Protein AF-A0A1U7VH89-F1 (afdb_monomer_lite)

Sequence (88 aa):
MEEKSSCDGVHEFKLLLSCPSGLSPSQVSVVFNEAYDRIPHPDPFLEQSIFEEWEARERLSSIYNRPKFRGFCGDKFKSYLGKISCSI

pLDDT: mean 74.14, std 21.65, range [34.09, 95.88]

Radius of gyration: 19.45 Å; chains: 1; bounding box: 47×50×41 Å

Secondary structure (DSSP, 8-state):
--------S----------TT---GGG------GGGSPPPPSSHHHHHHHHHHHHHHHTTS---------S---S-------------

Structure (mmCIF, N/CA/C/O backbone):
data_AF-A0A1U7VH89-F1
#
_entry.id   AF-A0A1U7VH89-F1
#
loop_
_atom_site.group_PDB
_atom_site.id
_atom_site.type_symbol
_atom_site.label_atom_id
_atom_site.label_alt_id
_atom_site.label_comp_id
_atom_site.label_asym_id
_atom_site.label_entity_id
_atom_site.label_seq_id
_atom_site.pdbx_PDB_ins_code
_atom_site.Cartn_x
_atom_site.Cartn_y
_atom_site.Cartn_z
_atom_site.occupancy
_atom_site.B_iso_or_equiv
_atom_site.auth_seq_id
_atom_site.auth_comp_id
_atom_site.auth_asym_id
_atom_site.auth_atom_id
_atom_site.pdbx_PDB_model_num
ATOM 1 N N . MET A 1 1 ? -22.673 28.379 3.564 1.00 35.41 1 MET A N 1
ATOM 2 C CA . MET A 1 1 ? -21.381 29.020 3.869 1.00 35.41 1 MET A CA 1
ATOM 3 C C . MET A 1 1 ? -20.334 28.256 3.094 1.00 35.41 1 MET A C 1
ATOM 5 O O . MET A 1 1 ? -20.084 27.102 3.406 1.00 35.41 1 MET A O 1
ATOM 9 N N . GLU A 1 2 ? -19.866 28.850 2.003 1.00 42.91 2 GLU A N 1
ATOM 10 C CA . GLU A 1 2 ? -18.762 28.329 1.202 1.00 42.91 2 GLU A CA 1
ATOM 11 C C . GLU A 1 2 ? -17.471 28.517 1.996 1.00 42.91 2 GLU A C 1
ATOM 13 O O . GLU A 1 2 ? -17.105 29.645 2.324 1.00 42.91 2 GLU A O 1
ATOM 18 N N . GLU A 1 3 ? -16.797 27.421 2.334 1.00 41.25 3 GLU A N 1
ATOM 19 C CA . GLU A 1 3 ? -15.452 27.494 2.889 1.00 41.25 3 GLU A CA 1
ATOM 20 C C . GLU A 1 3 ? -14.456 27.394 1.732 1.00 41.25 3 GLU A C 1
ATOM 22 O O . GLU A 1 3 ? -14.272 26.353 1.102 1.00 41.25 3 GLU A O 1
ATOM 27 N N . LYS A 1 4 ? -13.880 28.548 1.400 1.00 44.16 4 LYS A N 1
ATOM 28 C CA . LYS A 1 4 ? -12.854 28.735 0.380 1.00 44.16 4 LYS A CA 1
ATOM 29 C C . LYS A 1 4 ? -11.507 28.305 0.961 1.00 44.16 4 LYS A C 1
ATOM 31 O O . LYS A 1 4 ? -10.898 29.070 1.704 1.00 44.16 4 LYS A O 1
ATOM 36 N N . SER A 1 5 ? -11.007 27.125 0.601 1.00 49.88 5 SER A N 1
ATOM 37 C CA . SER A 1 5 ? -9.616 26.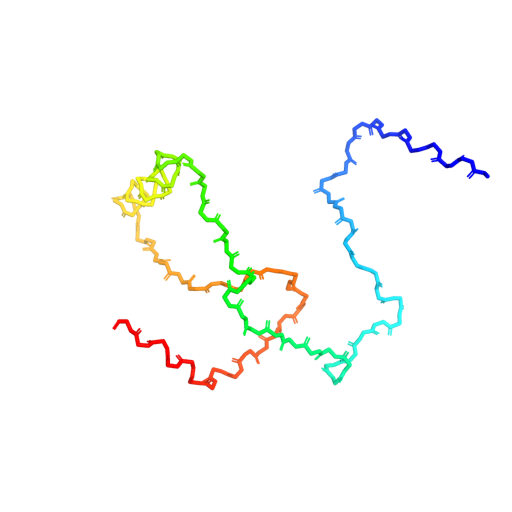759 0.879 1.00 49.88 5 SER A CA 1
ATOM 38 C C . SER A 1 5 ? -8.702 27.325 -0.212 1.00 49.88 5 SER A C 1
ATOM 40 O O . SER A 1 5 ? -8.568 26.794 -1.311 1.00 49.88 5 SER A O 1
ATOM 42 N N . SER A 1 6 ? -8.096 28.472 0.091 1.00 51.97 6 SER A N 1
ATOM 43 C CA . SER A 1 6 ? -6.928 28.979 -0.627 1.00 51.97 6 SER A CA 1
ATOM 44 C C . SER A 1 6 ? -5.689 28.382 0.030 1.00 51.97 6 SER A C 1
ATOM 46 O O . SER A 1 6 ? -5.367 28.767 1.150 1.00 51.97 6 SER A O 1
ATOM 48 N N . CYS A 1 7 ? -4.998 27.467 -0.647 1.00 44.28 7 CYS A N 1
ATOM 49 C CA . CYS A 1 7 ? -3.699 26.974 -0.195 1.00 44.28 7 CYS A CA 1
ATOM 50 C C . CYS A 1 7 ? -2.622 27.527 -1.129 1.00 44.28 7 CYS A C 1
ATOM 52 O O . CYS A 1 7 ? -2.326 26.945 -2.172 1.00 44.28 7 CYS A O 1
ATOM 54 N N . ASP A 1 8 ? -2.074 28.673 -0.739 1.00 49.75 8 ASP A N 1
ATOM 55 C CA . ASP A 1 8 ? -0.696 29.025 -1.070 1.00 49.75 8 ASP A CA 1
ATOM 56 C C . ASP A 1 8 ? 0.230 27.998 -0.376 1.00 49.75 8 ASP A C 1
ATOM 58 O O . ASP A 1 8 ? -0.160 27.404 0.632 1.00 49.75 8 ASP A O 1
ATOM 62 N N . GLY A 1 9 ? 1.382 27.685 -0.967 1.00 58.47 9 GLY A N 1
ATOM 63 C CA . GLY A 1 9 ? 2.146 26.454 -0.703 1.00 58.47 9 GLY A CA 1
ATOM 64 C C . GLY A 1 9 ? 2.536 26.161 0.762 1.00 58.47 9 GLY A C 1
ATOM 65 O O . GLY A 1 9 ? 2.608 27.052 1.598 1.00 58.47 9 GLY A O 1
ATOM 66 N N . VAL A 1 10 ? 2.907 24.890 1.008 1.00 54.88 10 VAL A N 1
ATOM 67 C CA . VAL A 1 10 ? 3.445 24.278 2.255 1.00 54.88 10 VAL A CA 1
ATOM 68 C C . VAL A 1 10 ? 2.417 23.572 3.158 1.00 54.88 10 VAL A C 1
ATOM 70 O O . VAL A 1 10 ? 2.164 23.977 4.285 1.00 54.88 10 VAL A O 1
ATOM 73 N N . HIS A 1 11 ? 1.918 22.409 2.726 1.00 57.53 11 HIS A N 1
ATOM 74 C CA . HIS A 1 11 ? 1.517 21.349 3.663 1.00 57.53 11 HIS A CA 1
ATOM 75 C C . HIS A 1 11 ? 1.966 19.979 3.123 1.00 57.53 11 HIS A C 1
ATOM 77 O O . HIS A 1 11 ? 1.338 19.414 2.234 1.00 57.53 11 HIS A O 1
ATOM 83 N N . GLU A 1 12 ? 3.079 19.456 3.654 1.00 82.00 12 GLU A N 1
ATOM 84 C CA . GLU A 1 12 ? 3.685 18.154 3.296 1.00 82.00 12 GLU A CA 1
ATOM 85 C C . GLU A 1 12 ? 2.859 16.947 3.790 1.00 82.00 12 GLU A C 1
ATOM 87 O O . GLU A 1 12 ? 3.090 15.808 3.393 1.00 82.00 12 GLU A O 1
ATOM 92 N N . PHE A 1 13 ? 1.849 17.184 4.630 1.00 81.38 13 PHE A N 1
ATOM 93 C CA . PHE A 1 13 ? 0.984 16.143 5.173 1.00 81.38 13 PHE A CA 1
ATOM 94 C C . PHE A 1 13 ? -0.498 16.494 5.019 1.00 81.38 13 PHE A C 1
ATOM 96 O O . PHE A 1 13 ? -0.913 17.644 5.161 1.00 81.38 13 PHE A O 1
ATOM 103 N N . LYS A 1 14 ? -1.313 15.462 4.773 1.00 86.06 14 LYS A N 1
ATOM 104 C CA . LYS A 1 14 ? -2.778 15.528 4.764 1.00 86.06 14 LYS A CA 1
ATOM 105 C C . LYS A 1 14 ? -3.321 14.685 5.911 1.00 86.06 14 LYS A C 1
ATOM 107 O O . LYS A 1 14 ? -3.037 13.491 5.992 1.00 86.06 14 LYS A O 1
ATOM 112 N N . LEU A 1 15 ? -4.132 15.292 6.774 1.00 86.12 15 LEU A N 1
ATOM 113 C CA . LEU A 1 15 ? -4.817 14.569 7.841 1.00 86.12 15 LEU A CA 1
ATOM 114 C C . LEU A 1 15 ? -5.899 13.661 7.238 1.00 86.12 15 LEU A C 1
ATOM 116 O O . LEU A 1 15 ? -6.829 14.146 6.597 1.00 86.12 15 LEU A O 1
ATOM 120 N N . LEU A 1 16 ? -5.761 12.346 7.426 1.00 85.25 16 LEU A N 1
ATOM 121 C CA . LEU A 1 16 ? -6.731 11.357 6.935 1.00 85.25 16 LEU A CA 1
ATOM 122 C C . LEU A 1 16 ? -7.779 10.981 7.988 1.00 85.25 16 LEU A C 1
ATOM 124 O O . LEU A 1 16 ? -8.923 10.711 7.640 1.00 85.25 16 LEU A O 1
ATOM 128 N N . LEU A 1 17 ? -7.396 10.966 9.267 1.00 85.06 17 LEU A N 1
ATOM 129 C CA . LEU A 1 17 ? -8.271 10.612 10.381 1.00 85.06 17 LEU A CA 1
ATOM 130 C C . LEU A 1 17 ? -7.859 11.394 11.633 1.00 85.06 17 LEU A C 1
ATOM 132 O O . LEU A 1 17 ? -6.674 11.466 11.952 1.00 85.06 17 LEU A O 1
ATOM 136 N N . SER A 1 18 ? -8.837 11.940 12.355 1.00 88.06 18 SER A N 1
ATOM 137 C CA . SER A 1 18 ? -8.646 12.554 13.673 1.00 88.06 18 SER A CA 1
ATOM 138 C C . SER A 1 18 ? -9.430 11.770 14.719 1.00 88.06 18 SER A C 1
ATOM 140 O O . SER A 1 18 ? -10.612 11.495 14.525 1.00 88.06 18 SER A O 1
ATOM 142 N N . CYS A 1 19 ? -8.774 11.406 15.821 1.00 87.12 19 CYS A N 1
ATOM 143 C CA . CYS A 1 19 ? -9.378 10.690 16.946 1.00 87.12 19 CYS A CA 1
ATOM 144 C C . CYS A 1 19 ? -9.282 11.566 18.207 1.00 87.12 19 CYS A C 1
ATOM 146 O O . CYS A 1 19 ? -8.360 11.378 19.000 1.00 87.12 19 CYS A O 1
ATOM 148 N N . PRO A 1 20 ? -10.192 12.536 18.405 1.00 85.94 20 PRO A N 1
ATOM 149 C CA . PRO A 1 20 ? -10.064 13.561 19.448 1.00 85.94 20 PRO A CA 1
ATOM 150 C C . PRO A 1 20 ? -10.040 13.000 20.878 1.00 85.94 20 PRO A C 1
ATOM 152 O O . PRO A 1 20 ? -9.439 13.602 21.760 1.00 85.94 20 PRO A O 1
ATOM 155 N N . SER A 1 21 ? -10.656 11.840 21.107 1.00 88.00 21 SER A N 1
ATOM 156 C CA . SER A 1 21 ? -10.669 11.156 22.411 1.00 88.00 21 SER A CA 1
ATOM 157 C C . SER A 1 21 ? -9.717 9.957 22.480 1.00 88.00 21 SER A C 1
ATOM 159 O O . SER A 1 21 ? -9.720 9.230 23.471 1.00 88.00 21 SER A O 1
ATOM 161 N N . GLY A 1 22 ? -8.911 9.737 21.436 1.00 85.75 22 GLY A N 1
ATOM 162 C CA . GLY A 1 22 ? -8.124 8.519 21.264 1.00 85.75 22 GLY A CA 1
ATOM 163 C C . GLY A 1 22 ? -8.987 7.281 20.993 1.00 85.75 22 GLY A C 1
ATOM 164 O O . GLY A 1 22 ? -10.210 7.299 21.124 1.00 85.75 22 GLY A O 1
ATOM 165 N N . LEU A 1 23 ? -8.334 6.195 20.583 1.00 85.12 23 LEU A N 1
ATOM 166 C CA . LEU A 1 23 ? -8.957 4.885 20.403 1.00 85.12 23 LEU A CA 1
ATOM 167 C C . LEU A 1 23 ? -8.172 3.862 21.219 1.00 85.12 23 LEU A C 1
ATOM 169 O O . LEU A 1 23 ? -6.946 3.800 21.134 1.00 85.12 23 LEU A O 1
ATOM 173 N N . SER A 1 24 ? -8.874 3.055 22.008 1.00 86.62 24 SER A N 1
ATOM 174 C CA . SER A 1 24 ? -8.276 1.891 22.661 1.00 86.62 24 SER A CA 1
ATOM 175 C C . SER A 1 24 ? -8.172 0.713 21.680 1.00 86.62 24 SER A C 1
ATOM 177 O O . SER A 1 24 ? -8.955 0.638 20.730 1.00 86.62 24 SER A O 1
ATOM 179 N N . PRO A 1 25 ? -7.258 -0.252 21.901 1.00 84.56 25 PRO A N 1
ATOM 180 C CA . PRO A 1 25 ? -7.097 -1.390 20.994 1.00 84.56 25 PRO A CA 1
ATOM 181 C C . PRO A 1 25 ? -8.375 -2.214 20.774 1.00 84.56 25 PRO A C 1
ATOM 183 O O . PRO A 1 25 ? -8.562 -2.757 19.694 1.00 84.56 25 P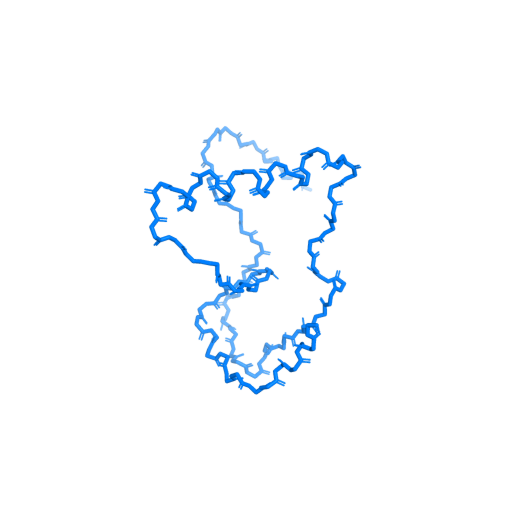RO A O 1
ATOM 186 N N . SER A 1 26 ? -9.277 -2.287 21.759 1.00 89.25 26 SER A N 1
ATOM 187 C CA . SER A 1 26 ? -10.559 -2.998 21.635 1.00 89.25 26 SER A CA 1
ATOM 188 C C . SER A 1 26 ? -11.585 -2.272 20.760 1.00 89.25 26 SER A C 1
ATOM 190 O O . SER A 1 26 ? -12.552 -2.888 20.322 1.00 89.25 26 SER A O 1
ATOM 192 N N . GLN A 1 27 ? -11.386 -0.978 20.498 1.00 86.50 27 GLN A N 1
ATOM 193 C CA . GLN A 1 27 ? -12.234 -0.166 19.620 1.00 86.50 27 GLN A CA 1
ATOM 194 C C . GLN A 1 27 ? -11.754 -0.182 18.163 1.00 86.50 27 GLN A C 1
ATOM 196 O O . GLN A 1 27 ? -12.401 0.416 17.306 1.00 86.50 27 GLN A O 1
ATOM 201 N N . VAL A 1 28 ? -10.627 -0.842 17.874 1.00 85.62 28 VAL A N 1
ATOM 202 C CA . VAL A 1 28 ? -10.025 -0.895 16.541 1.00 85.62 28 VAL A CA 1
ATOM 203 C C . VAL A 1 28 ? -9.975 -2.340 16.061 1.00 85.62 28 VAL A C 1
ATOM 205 O O . VAL A 1 28 ? -9.331 -3.192 16.667 1.00 85.62 28 VAL A O 1
ATOM 208 N N . SER A 1 29 ? -10.623 -2.609 14.932 1.00 86.56 29 SER A N 1
ATOM 209 C CA . SER A 1 29 ? -10.517 -3.883 14.220 1.00 86.56 29 SER A CA 1
ATOM 210 C C . SER A 1 29 ? -9.705 -3.713 12.943 1.00 86.56 29 SER A C 1
ATOM 212 O O . SER A 1 29 ? -9.870 -2.723 12.230 1.00 86.56 29 SER A O 1
ATOM 214 N N . VAL A 1 30 ? -8.876 -4.704 12.623 1.00 85.00 30 VAL A N 1
ATOM 215 C CA . VAL A 1 30 ? -8.094 -4.748 11.382 1.00 85.00 30 VAL A CA 1
ATOM 216 C C . VAL A 1 30 ? -8.607 -5.890 10.516 1.00 85.00 30 VAL A C 1
ATOM 218 O O . VAL A 1 30 ? -8.845 -6.989 11.015 1.00 85.00 30 VAL A O 1
ATOM 221 N N . VAL A 1 31 ? -8.758 -5.633 9.219 1.00 87.69 31 VAL A N 1
ATOM 222 C CA . VAL A 1 31 ? -9.122 -6.642 8.223 1.00 87.69 31 VAL A CA 1
ATOM 223 C C . VAL A 1 31 ? -7.945 -6.807 7.269 1.00 87.69 31 VAL A C 1
ATOM 225 O O . VAL A 1 31 ? -7.594 -5.872 6.554 1.00 87.69 31 VAL A O 1
ATOM 228 N N . PHE A 1 32 ? -7.332 -7.991 7.263 1.00 87.25 32 PHE A N 1
ATOM 229 C CA . PHE A 1 32 ? -6.306 -8.356 6.284 1.00 87.25 32 PHE A CA 1
ATOM 230 C C . PHE A 1 32 ? -6.987 -9.029 5.093 1.00 87.25 32 PHE A C 1
ATOM 232 O O . PHE A 1 32 ? -7.582 -10.093 5.248 1.00 87.25 32 PHE A O 1
ATOM 239 N N . ASN A 1 33 ? -6.951 -8.387 3.925 1.00 87.56 33 ASN A N 1
ATOM 240 C CA . ASN A 1 33 ? -7.585 -8.895 2.713 1.00 87.56 33 ASN A CA 1
ATOM 241 C C . ASN A 1 33 ? -6.823 -8.408 1.474 1.00 87.56 33 ASN A C 1
ATOM 243 O O . ASN A 1 33 ? -6.495 -7.224 1.389 1.00 87.56 33 ASN A O 1
ATOM 247 N N . GLU A 1 34 ? -6.601 -9.309 0.517 1.00 87.81 34 GLU A N 1
ATOM 248 C CA . GLU A 1 34 ? -5.929 -9.044 -0.764 1.00 87.81 34 GLU A CA 1
ATOM 249 C C . GLU A 1 34 ? -6.655 -7.981 -1.605 1.00 87.81 34 GLU A C 1
ATOM 251 O O . GLU A 1 34 ? -6.038 -7.265 -2.388 1.00 87.81 34 GLU A O 1
ATOM 256 N N . ALA A 1 35 ? -7.960 -7.781 -1.394 1.00 90.25 35 ALA A N 1
ATOM 257 C CA . ALA A 1 35 ? -8.720 -6.694 -2.015 1.00 90.25 35 ALA A CA 1
ATOM 258 C C . ALA A 1 35 ? -8.182 -5.291 -1.660 1.00 90.25 35 ALA A C 1
ATOM 260 O O . ALA A 1 35 ? -8.491 -4.323 -2.356 1.00 90.25 35 ALA A O 1
ATOM 261 N N . TYR A 1 36 ? -7.392 -5.168 -0.585 1.00 88.56 36 TYR A N 1
ATOM 262 C CA . TYR A 1 36 ? -6.716 -3.930 -0.185 1.00 88.56 36 TYR A CA 1
ATOM 263 C C . TYR A 1 36 ? -5.249 -3.861 -0.631 1.00 88.56 36 TYR A C 1
ATOM 265 O O . TYR A 1 36 ? -4.569 -2.866 -0.339 1.00 88.56 36 TYR A O 1
ATOM 273 N N . ASP A 1 37 ? -4.751 -4.867 -1.349 1.00 89.38 37 ASP A N 1
ATOM 274 C CA . ASP A 1 37 ? -3.403 -4.849 -1.901 1.00 89.38 37 ASP A CA 1
ATOM 275 C C . ASP A 1 37 ? -3.272 -3.820 -3.029 1.00 89.38 37 ASP A C 1
ATOM 277 O O . ASP A 1 37 ? -4.206 -3.111 -3.424 1.00 89.38 37 ASP A O 1
ATOM 281 N N . ARG A 1 38 ? -2.039 -3.642 -3.501 1.00 91.38 38 ARG A N 1
ATOM 282 C CA . ARG A 1 38 ? -1.767 -2.742 -4.617 1.00 91.38 38 ARG A CA 1
ATOM 283 C C . ARG A 1 38 ? -2.353 -3.342 -5.896 1.00 91.38 38 ARG A C 1
ATOM 285 O O . ARG A 1 38 ? -2.045 -4.474 -6.245 1.00 91.38 38 ARG A O 1
ATOM 292 N N . ILE A 1 39 ? -3.120 -2.541 -6.627 1.00 91.31 39 ILE A N 1
ATOM 293 C CA . ILE A 1 39 ? -3.559 -2.880 -7.982 1.00 91.31 39 ILE A CA 1
ATOM 294 C C . ILE A 1 39 ? -2.355 -2.708 -8.928 1.00 91.31 39 ILE A C 1
ATOM 296 O O . ILE A 1 39 ? -1.728 -1.641 -8.880 1.00 91.31 39 ILE A O 1
ATOM 300 N N . PRO A 1 40 ? -2.006 -3.712 -9.759 1.00 91.69 40 PRO A N 1
ATOM 301 C CA . PRO A 1 40 ? -0.944 -3.579 -10.751 1.00 91.69 40 PRO A CA 1
ATOM 302 C C . PRO A 1 40 ? -1.198 -2.398 -11.686 1.00 91.69 40 PRO A C 1
ATOM 304 O O . PRO A 1 40 ? -2.336 -2.134 -12.083 1.00 91.69 40 PRO A O 1
ATOM 307 N N . HIS A 1 41 ? -0.140 -1.679 -12.036 1.00 91.50 41 HIS A N 1
ATOM 308 C CA . HIS A 1 41 ? -0.214 -0.614 -13.015 1.00 91.50 41 HIS A CA 1
ATOM 309 C C . HIS A 1 41 ? -0.577 -1.207 -14.391 1.00 91.50 41 HIS A C 1
ATOM 311 O O . HIS A 1 41 ? -0.063 -2.266 -14.756 1.00 91.50 41 HIS A O 1
ATOM 317 N N . PRO A 1 42 ? -1.461 -0.555 -15.169 1.00 95.00 42 PRO A N 1
ATOM 318 C CA . PRO A 1 42 ? -1.877 -1.066 -16.477 1.00 95.00 42 PRO A CA 1
ATOM 319 C C . PRO A 1 42 ? -0.733 -1.119 -17.499 1.00 95.00 42 PRO A C 1
ATOM 321 O O . PRO A 1 42 ? -0.772 -1.926 -18.421 1.00 95.00 42 PRO A O 1
ATOM 324 N N . ASP A 1 43 ? 0.273 -0.257 -17.343 1.00 95.75 43 ASP A N 1
ATOM 325 C CA . ASP A 1 43 ? 1.512 -0.313 -18.121 1.00 95.75 43 ASP A CA 1
ATOM 326 C C . ASP A 1 43 ? 2.486 -1.341 -17.509 1.00 95.75 43 ASP A C 1
ATOM 328 O O . ASP A 1 43 ? 3.001 -1.100 -16.408 1.00 95.75 43 ASP A O 1
ATOM 332 N N . PRO A 1 44 ? 2.782 -2.451 -18.210 1.00 93.00 44 PRO A N 1
ATOM 333 C CA . PRO A 1 44 ? 3.685 -3.482 -17.717 1.00 93.00 44 PRO A CA 1
ATOM 334 C C . PRO A 1 44 ? 5.140 -3.014 -17.605 1.00 93.00 44 PRO A C 1
ATOM 336 O O . PRO A 1 44 ? 5.902 -3.622 -16.854 1.00 93.00 44 PRO A O 1
ATOM 339 N N . PHE A 1 45 ? 5.565 -1.972 -18.326 1.00 94.56 45 PHE A N 1
ATOM 340 C CA . PHE A 1 45 ? 6.930 -1.446 -18.213 1.00 94.56 45 PHE A CA 1
ATOM 341 C C . PHE A 1 45 ? 7.137 -0.714 -16.886 1.00 94.56 45 PHE A C 1
ATOM 343 O O . PHE A 1 45 ? 8.194 -0.832 -16.270 1.00 94.56 45 PHE A O 1
ATOM 350 N N . LEU A 1 46 ? 6.105 -0.027 -16.387 1.00 93.56 46 LEU A N 1
ATOM 351 C CA . LEU A 1 46 ? 6.159 0.611 -15.072 1.00 93.56 46 LEU A CA 1
ATOM 352 C C . LEU A 1 46 ? 6.202 -0.421 -13.940 1.00 93.56 46 LEU A C 1
ATOM 354 O O . LEU A 1 46 ? 6.948 -0.239 -12.981 1.00 93.56 46 LEU A O 1
ATOM 358 N N . GLU A 1 47 ? 5.494 -1.542 -14.074 1.00 92.88 47 GLU A N 1
ATOM 359 C CA . GLU A 1 47 ? 5.621 -2.657 -13.126 1.00 92.88 47 GLU A CA 1
ATOM 360 C C . GLU A 1 47 ? 7.029 -3.261 -13.122 1.00 92.88 47 GLU A C 1
ATOM 362 O O . GLU A 1 47 ? 7.598 -3.504 -12.058 1.00 92.88 47 GLU A O 1
ATOM 367 N N . GLN A 1 48 ? 7.615 -3.456 -14.306 1.00 94.81 48 GLN A N 1
ATOM 368 C CA . GLN A 1 48 ? 8.974 -3.987 -14.449 1.00 94.81 48 GLN A CA 1
ATOM 369 C C . GLN A 1 48 ? 10.031 -3.050 -13.858 1.00 94.81 48 GLN A C 1
ATOM 371 O O . GLN A 1 48 ? 10.962 -3.526 -13.211 1.00 94.81 48 GLN A O 1
ATOM 376 N N . SER A 1 49 ? 9.849 -1.733 -13.979 1.00 95.88 49 SER A N 1
ATOM 377 C CA . SER A 1 49 ? 10.801 -0.753 -13.439 1.00 95.88 49 SER A CA 1
ATOM 378 C C . SER A 1 49 ? 11.021 -0.879 -11.924 1.00 95.88 49 SER A C 1
ATOM 380 O O . SER A 1 49 ? 12.116 -0.613 -11.432 1.00 95.88 49 SER A O 1
ATOM 382 N N . ILE A 1 50 ? 10.015 -1.352 -11.172 1.00 93.19 50 ILE A N 1
ATOM 383 C CA . ILE A 1 50 ? 10.140 -1.606 -9.728 1.00 93.19 50 ILE A CA 1
ATOM 384 C C . ILE A 1 50 ? 11.187 -2.697 -9.472 1.00 93.19 50 ILE A C 1
ATOM 386 O O . ILE A 1 50 ? 11.985 -2.587 -8.540 1.00 93.19 50 ILE A O 1
ATOM 390 N N . PHE A 1 51 ? 11.178 -3.747 -10.294 1.00 91.00 51 PHE A N 1
ATOM 391 C CA . PHE A 1 51 ? 12.126 -4.852 -10.195 1.00 91.00 51 PHE A CA 1
ATOM 392 C C . PHE A 1 51 ? 13.529 -4.422 -10.635 1.00 91.00 51 PHE A C 1
ATOM 394 O O . PHE A 1 51 ? 14.502 -4.709 -9.943 1.00 91.00 51 PHE A O 1
ATOM 401 N N . GLU A 1 52 ? 13.628 -3.676 -11.735 1.00 94.50 52 GLU A N 1
ATOM 402 C CA . GLU A 1 52 ? 14.902 -3.154 -12.246 1.00 94.50 52 GLU A CA 1
ATOM 403 C C . GLU A 1 52 ? 15.614 -2.258 -11.222 1.00 94.50 52 GLU A C 1
ATOM 405 O O . GLU A 1 52 ? 16.811 -2.415 -10.975 1.00 94.50 52 GLU A O 1
ATOM 410 N N . GLU A 1 53 ? 14.874 -1.354 -10.576 1.00 93.75 53 GLU A N 1
ATOM 411 C CA . GLU A 1 53 ? 15.406 -0.488 -9.522 1.00 93.75 53 GLU A CA 1
ATOM 412 C C . GLU A 1 53 ? 15.837 -1.295 -8.287 1.00 93.75 53 GLU A C 1
ATOM 414 O O . GLU A 1 53 ? 16.861 -0.992 -7.669 1.00 93.75 53 GLU A O 1
ATOM 419 N N . TRP A 1 54 ? 15.086 -2.341 -7.920 1.00 92.31 54 TRP A N 1
ATOM 420 C CA . TRP A 1 54 ? 15.466 -3.224 -6.817 1.00 92.31 54 TRP A CA 1
ATOM 421 C C . TRP A 1 54 ? 16.797 -3.937 -7.095 1.00 92.31 54 TRP A C 1
ATOM 423 O O . TRP A 1 54 ? 17.728 -3.823 -6.294 1.00 92.31 54 TRP A O 1
ATOM 433 N N . GLU A 1 55 ? 16.915 -4.592 -8.251 1.00 92.75 55 GLU A N 1
ATOM 434 C CA . GLU A 1 55 ? 18.128 -5.289 -8.704 1.00 92.75 55 GLU A CA 1
ATOM 435 C C . GLU A 1 55 ? 19.345 -4.355 -8.746 1.00 92.75 55 GLU A C 1
ATOM 437 O O . GLU A 1 55 ? 20.431 -4.682 -8.252 1.00 92.75 55 GLU A O 1
ATOM 442 N N . ALA A 1 56 ? 19.165 -3.143 -9.282 1.00 92.94 56 ALA A N 1
ATOM 443 C CA . ALA A 1 56 ? 20.229 -2.149 -9.346 1.00 92.94 56 ALA A CA 1
ATOM 444 C C . ALA A 1 56 ? 20.774 -1.795 -7.951 1.00 92.94 56 ALA A C 1
ATOM 446 O O . ALA A 1 56 ? 21.989 -1.646 -7.783 1.00 92.94 56 ALA A O 1
ATOM 447 N N . ARG A 1 57 ? 19.900 -1.690 -6.942 1.00 91.06 57 ARG A N 1
ATOM 448 C CA . ARG A 1 57 ? 20.270 -1.339 -5.560 1.00 91.06 57 ARG A CA 1
ATOM 449 C C . ARG A 1 57 ? 20.860 -2.509 -4.785 1.00 91.06 57 ARG A C 1
ATOM 451 O O . ARG A 1 57 ? 21.796 -2.300 -4.007 1.00 91.06 57 ARG A O 1
ATOM 458 N N . GLU A 1 58 ? 20.345 -3.714 -5.002 1.00 90.19 58 GLU A N 1
ATOM 459 C CA . GLU A 1 58 ? 20.860 -4.941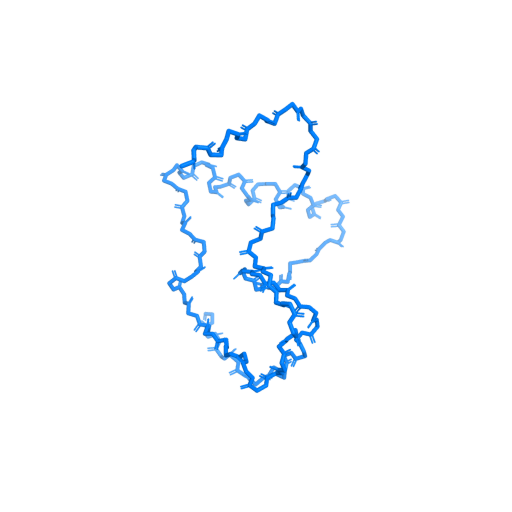 -4.389 1.00 90.19 58 GLU A CA 1
ATOM 460 C C . GLU A 1 58 ? 22.307 -5.203 -4.812 1.00 90.19 58 GLU A C 1
ATOM 462 O O . GLU A 1 58 ? 23.156 -5.542 -3.989 1.00 90.19 58 GLU A O 1
ATOM 467 N N . ARG A 1 59 ? 22.649 -4.907 -6.069 1.00 86.19 59 ARG A N 1
ATOM 468 C CA . ARG A 1 59 ? 24.029 -5.022 -6.553 1.00 86.19 59 ARG A CA 1
ATOM 469 C C . ARG A 1 59 ? 25.006 -4.049 -5.879 1.00 86.19 59 ARG A C 1
ATOM 471 O O . ARG A 1 59 ? 26.205 -4.317 -5.838 1.00 86.19 59 ARG A O 1
ATOM 478 N N . LEU A 1 60 ? 24.524 -2.907 -5.390 1.00 86.94 60 LEU A N 1
ATOM 479 C CA . LEU A 1 60 ? 25.362 -1.856 -4.800 1.00 86.94 60 LEU A CA 1
ATOM 480 C C . LEU A 1 60 ? 25.524 -1.995 -3.282 1.00 86.94 60 LEU A C 1
ATOM 482 O O . LEU A 1 60 ? 26.452 -1.420 -2.713 1.00 86.94 60 LEU A O 1
ATOM 486 N N . SER A 1 61 ? 24.623 -2.713 -2.609 1.00 85.06 61 SER A N 1
ATOM 487 C CA . SER A 1 61 ? 24.599 -2.783 -1.148 1.00 85.06 61 SER A CA 1
ATOM 488 C C . SER A 1 61 ? 23.849 -4.009 -0.634 1.00 85.06 61 SER A C 1
ATOM 490 O O . SER A 1 61 ? 22.924 -4.496 -1.269 1.00 85.06 61 SER A O 1
ATOM 492 N N . SER A 1 62 ? 24.207 -4.477 0.565 1.00 84.25 62 SER A N 1
ATOM 493 C CA . SER A 1 62 ? 23.493 -5.568 1.237 1.00 84.25 62 SER A CA 1
ATOM 494 C C . SER A 1 62 ? 22.148 -5.075 1.791 1.00 84.25 62 SER A C 1
ATOM 496 O O . SER A 1 62 ? 22.022 -4.724 2.966 1.00 84.25 62 SER A O 1
ATOM 498 N N . ILE A 1 63 ? 21.147 -4.995 0.916 1.00 88.25 63 ILE A N 1
ATOM 499 C CA . ILE A 1 63 ? 19.749 -4.710 1.257 1.00 88.25 63 ILE A CA 1
ATOM 500 C C . ILE A 1 63 ? 18.932 -6.001 1.239 1.00 88.25 63 ILE A C 1
ATOM 502 O O . ILE A 1 63 ? 19.288 -6.969 0.579 1.00 88.25 63 ILE A O 1
ATOM 506 N N . TYR A 1 64 ? 17.831 -6.030 1.989 1.00 86.56 64 TYR A N 1
ATOM 507 C CA . TYR A 1 64 ? 16.915 -7.167 2.009 1.00 86.56 64 TYR A CA 1
ATOM 508 C C . TYR A 1 64 ? 15.468 -6.681 2.018 1.00 86.56 64 TYR A C 1
ATOM 510 O O . TYR A 1 64 ? 15.139 -5.659 2.630 1.00 86.56 64 TYR A O 1
ATOM 518 N N . ASN A 1 65 ? 14.586 -7.430 1.361 1.00 87.25 65 ASN A N 1
ATOM 519 C CA . ASN A 1 65 ? 13.163 -7.125 1.332 1.00 87.25 65 ASN A CA 1
ATOM 520 C C . ASN A 1 65 ? 12.459 -7.695 2.578 1.00 87.25 65 ASN A C 1
ATOM 522 O O . ASN A 1 65 ? 12.759 -8.802 3.030 1.00 87.25 65 ASN A O 1
ATOM 526 N N . ARG A 1 66 ? 11.509 -6.947 3.149 1.00 88.19 66 ARG A N 1
ATOM 527 C CA . ARG A 1 66 ? 10.604 -7.445 4.198 1.00 88.19 66 ARG A CA 1
ATOM 528 C C . ARG A 1 66 ? 9.175 -6.991 3.931 1.00 88.19 66 ARG A C 1
ATOM 530 O O . ARG A 1 66 ? 8.982 -5.828 3.576 1.00 88.19 66 ARG A O 1
ATOM 537 N N . PRO A 1 67 ? 8.180 -7.851 4.205 1.00 87.38 67 PRO A N 1
ATOM 538 C CA . PRO A 1 67 ? 6.779 -7.494 4.044 1.00 87.38 67 PRO A CA 1
ATOM 539 C C . PRO A 1 67 ? 6.399 -6.301 4.932 1.00 87.38 67 PRO A C 1
ATOM 541 O O . PRO A 1 67 ? 6.909 -6.132 6.047 1.00 87.38 67 PRO A O 1
ATOM 544 N N . LYS A 1 68 ? 5.495 -5.465 4.418 1.00 86.75 68 LYS A N 1
ATOM 545 C CA . LYS A 1 68 ? 4.944 -4.276 5.077 1.00 86.75 68 LYS A CA 1
ATOM 546 C C . LYS A 1 68 ? 3.425 -4.295 4.941 1.00 86.75 68 LYS A C 1
ATOM 548 O O . LYS A 1 68 ? 2.910 -4.736 3.921 1.00 86.75 68 LYS A O 1
ATOM 553 N N . PHE A 1 69 ? 2.718 -3.781 5.943 1.00 87.69 69 PHE A N 1
ATOM 554 C CA . PHE A 1 69 ? 1.279 -3.557 5.829 1.00 87.69 69 PHE A CA 1
ATOM 555 C C . PHE A 1 69 ? 1.009 -2.330 4.960 1.00 87.69 69 PHE A C 1
ATOM 557 O O . PHE A 1 69 ? 1.645 -1.288 5.132 1.00 87.69 69 PHE A O 1
ATOM 564 N N . ARG A 1 70 ? 0.050 -2.449 4.044 1.00 83.50 70 ARG A N 1
ATOM 565 C CA . ARG A 1 70 ? -0.427 -1.351 3.205 1.00 83.50 70 ARG A CA 1
ATOM 566 C C . ARG A 1 70 ? -1.629 -0.688 3.888 1.00 83.50 70 ARG A C 1
ATOM 568 O O . ARG A 1 70 ? -2.651 -1.336 4.068 1.00 83.50 70 ARG A O 1
ATOM 575 N N . GLY A 1 71 ? -1.510 0.579 4.294 1.00 7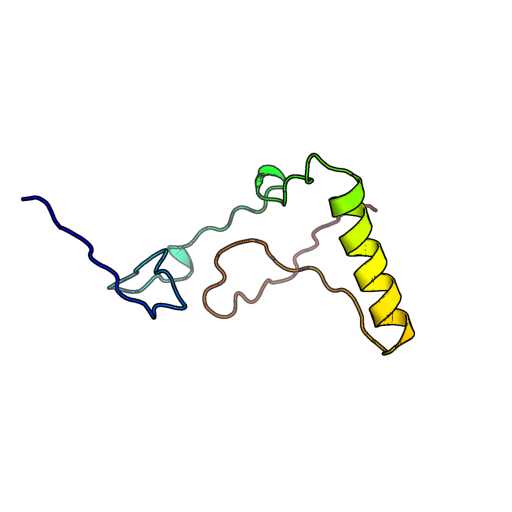0.88 71 GLY A N 1
ATOM 576 C CA . GLY A 1 71 ? -2.576 1.323 4.987 1.00 70.88 71 GLY A CA 1
ATOM 577 C C . GLY A 1 71 ? -2.066 2.237 6.109 1.00 70.88 71 GLY A C 1
ATOM 578 O O . GLY A 1 71 ? -0.859 2.361 6.315 1.00 70.88 71 GLY A O 1
ATOM 579 N N . PHE A 1 72 ? -2.984 2.897 6.829 1.00 49.03 72 PHE A N 1
ATOM 580 C CA . PHE A 1 72 ? -2.641 3.765 7.963 1.00 49.03 72 PHE A CA 1
ATOM 581 C C . PHE A 1 72 ? -2.151 2.915 9.141 1.00 49.03 72 PHE A C 1
ATOM 583 O O . PHE A 1 72 ? -2.911 2.143 9.720 1.00 49.03 72 PHE A O 1
ATOM 590 N N . CYS A 1 73 ? -0.876 3.061 9.492 1.00 43.03 73 CYS A N 1
ATOM 591 C CA . CYS A 1 73 ? -0.277 2.426 10.659 1.00 43.03 73 CYS A CA 1
ATOM 592 C C . CYS A 1 73 ? 0.007 3.511 11.703 1.00 43.03 73 CYS A C 1
ATOM 594 O O . CYS A 1 73 ? 1.040 4.177 11.652 1.00 43.03 73 CYS A O 1
ATOM 596 N N . GLY A 1 74 ? -0.952 3.717 12.609 1.00 38.78 74 GLY A N 1
ATOM 597 C CA . GLY A 1 74 ? -0.710 4.370 13.894 1.00 38.78 74 GLY A CA 1
ATOM 598 C C . GLY A 1 74 ? -0.036 3.393 14.862 1.00 38.78 74 GLY A C 1
ATOM 599 O O . GLY A 1 74 ? -0.182 2.181 14.716 1.00 38.78 74 GLY A O 1
ATOM 600 N N . ASP A 1 75 ? 0.739 3.946 15.792 1.00 38.34 75 ASP A N 1
ATOM 601 C CA . ASP A 1 75 ? 1.659 3.311 16.743 1.00 38.34 75 ASP A CA 1
ATOM 602 C C . ASP A 1 75 ? 1.624 1.782 16.918 1.00 38.34 75 ASP A C 1
ATOM 604 O O . ASP A 1 75 ? 0.641 1.178 17.339 1.00 38.34 75 ASP A O 1
ATOM 608 N N . LYS A 1 76 ? 2.803 1.185 16.679 1.00 38.88 76 LYS A N 1
ATOM 609 C CA . LYS A 1 76 ? 3.271 -0.148 17.101 1.00 38.88 76 LYS A CA 1
ATOM 610 C C . LYS A 1 76 ? 2.168 -1.165 17.414 1.00 38.88 76 LYS A C 1
ATOM 612 O O . LYS A 1 76 ? 2.048 -1.645 18.543 1.00 38.88 76 LYS A O 1
ATOM 617 N N . PHE A 1 77 ? 1.476 -1.621 16.375 1.00 41.19 77 PHE A N 1
ATOM 618 C CA . PHE A 1 77 ? 0.796 -2.907 16.446 1.00 41.19 77 PHE A CA 1
ATOM 619 C C . PHE A 1 77 ? 1.864 -3.996 16.634 1.00 41.19 77 PHE A C 1
ATOM 621 O O . PHE A 1 77 ? 2.619 -4.320 15.714 1.00 41.19 77 PHE A O 1
ATOM 628 N N . LYS A 1 78 ? 1.977 -4.553 17.846 1.00 40.75 78 LYS A N 1
ATOM 629 C CA . LYS A 1 78 ? 2.678 -5.825 18.044 1.00 40.75 78 LYS A CA 1
ATOM 630 C C . LYS A 1 78 ? 1.820 -6.890 17.375 1.00 40.75 78 LYS A C 1
ATOM 632 O O . LYS A 1 78 ? 0.938 -7.466 18.004 1.00 40.75 78 LYS A O 1
ATOM 637 N N . SER A 1 79 ? 2.049 -7.126 16.086 1.00 44.34 79 SER A N 1
ATOM 638 C CA . SER A 1 79 ? 1.527 -8.312 15.425 1.00 44.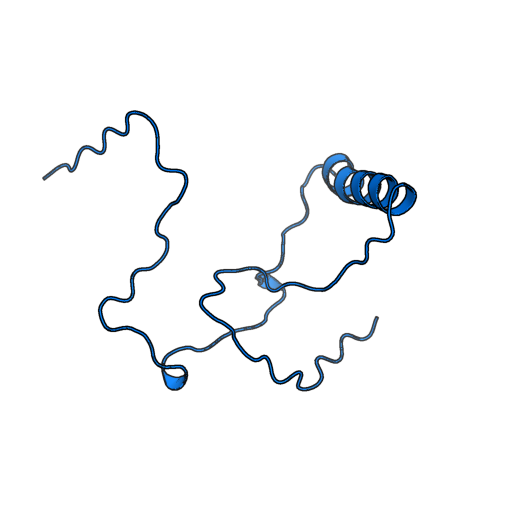34 79 SER A CA 1
ATOM 639 C C . SER A 1 79 ? 2.142 -9.515 16.135 1.00 44.34 79 SER A C 1
ATOM 641 O O . SER A 1 79 ? 3.313 -9.843 15.928 1.00 44.34 79 SER A O 1
ATOM 643 N N . TYR A 1 80 ? 1.372 -10.161 17.006 1.00 42.41 80 TYR A N 1
ATOM 644 C CA . TYR A 1 80 ? 1.615 -11.556 17.319 1.00 42.41 80 TYR A CA 1
ATOM 645 C C . TYR A 1 80 ? 1.468 -12.275 15.981 1.00 42.41 80 TYR A C 1
ATOM 647 O O . TYR A 1 80 ? 0.363 -12.392 15.460 1.00 42.41 80 TYR A O 1
ATOM 655 N N . LEU A 1 81 ? 2.605 -12.624 15.377 1.00 47.94 81 LEU A N 1
ATOM 656 C CA . LEU A 1 81 ? 2.728 -13.433 14.167 1.00 47.94 81 LEU A CA 1
ATOM 657 C C . LEU A 1 81 ? 2.119 -14.817 14.443 1.00 47.94 81 LEU A C 1
ATOM 659 O O . LEU A 1 81 ? 2.810 -15.816 14.622 1.00 47.94 81 LEU A O 1
ATOM 663 N N . GLY A 1 82 ? 0.794 -14.869 14.518 1.00 37.72 82 GLY A N 1
ATOM 664 C CA . GLY A 1 82 ? 0.009 -16.079 14.418 1.00 37.72 82 GLY A CA 1
ATOM 665 C C . GLY A 1 82 ? -0.037 -16.464 12.952 1.00 37.72 82 GLY A C 1
ATOM 666 O O . GLY A 1 82 ? -0.931 -16.032 12.241 1.00 37.72 82 GLY A O 1
ATOM 667 N N . LYS A 1 83 ? 0.982 -17.213 12.517 1.00 39.69 83 LYS A N 1
ATOM 668 C CA . LYS A 1 83 ? 0.977 -18.119 11.357 1.00 39.69 83 LYS A CA 1
ATOM 669 C C . LYS A 1 83 ? 0.034 -17.699 10.219 1.00 39.69 83 LYS A C 1
ATOM 671 O O . LYS A 1 83 ? -0.982 -18.345 9.982 1.00 39.69 83 LYS A O 1
ATOM 676 N N . ILE A 1 84 ? 0.413 -16.665 9.472 1.00 40.34 84 ILE A N 1
ATOM 677 C CA . ILE A 1 84 ? -0.111 -16.506 8.116 1.00 40.34 84 ILE A CA 1
ATOM 678 C C . ILE A 1 84 ? 0.706 -17.469 7.255 1.00 40.34 84 ILE A C 1
ATOM 680 O O . ILE A 1 84 ? 1.849 -17.198 6.897 1.00 40.34 84 ILE A O 1
ATOM 684 N N . SER A 1 85 ? 0.146 -18.654 7.029 1.00 34.09 85 SER A N 1
ATOM 685 C CA . SER A 1 85 ? 0.624 -19.594 6.021 1.00 34.09 85 SER A CA 1
ATOM 686 C C . SER A 1 85 ? 0.256 -19.031 4.647 1.00 34.09 85 SER A C 1
ATOM 688 O O . SER A 1 85 ? -0.777 -19.396 4.093 1.00 34.09 85 SER A O 1
ATOM 690 N N . CYS A 1 86 ? 1.085 -18.148 4.095 1.00 34.09 86 CYS A N 1
ATOM 691 C CA . CYS A 1 86 ? 1.143 -18.005 2.644 1.00 34.09 86 CYS A CA 1
ATOM 692 C C . CYS A 1 86 ? 1.979 -19.182 2.135 1.00 34.09 86 CYS A C 1
ATOM 694 O O . CYS A 1 86 ? 3.189 -19.221 2.356 1.00 34.09 86 CYS A O 1
ATOM 696 N N . SER A 1 87 ? 1.318 -20.179 1.543 1.00 35.00 87 SER A N 1
ATOM 697 C CA . SER A 1 87 ? 2.026 -21.143 0.699 1.00 35.00 87 SER A CA 1
ATOM 698 C C . SER A 1 87 ? 2.514 -20.376 -0.524 1.00 35.00 87 SER A C 1
ATOM 700 O O . SER A 1 87 ? 1.707 -19.745 -1.204 1.00 35.00 87 SER A O 1
ATOM 702 N N . ILE A 1 88 ? 3.835 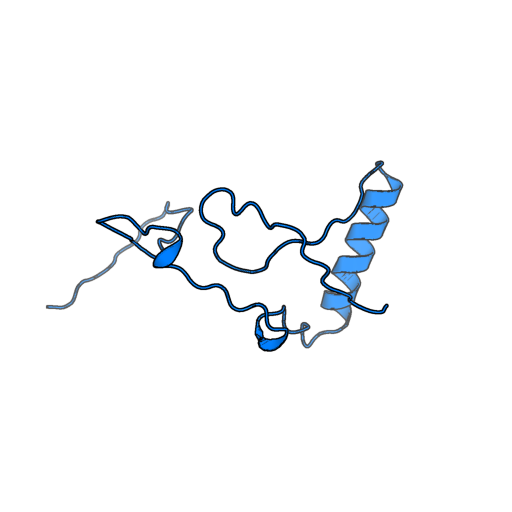-20.354 -0.695 1.00 37.59 88 ILE A N 1
ATOM 703 C CA . ILE A 1 88 ? 4.520 -19.886 -1.905 1.00 37.59 88 ILE A CA 1
ATOM 704 C C . ILE A 1 88 ? 4.271 -20.912 -3.009 1.00 37.59 88 ILE A C 1
ATOM 706 O O . ILE A 1 88 ? 4.296 -22.121 -2.675 1.00 37.59 88 ILE A O 1
#

Foldseek 3Di:
DDDDDDDDDDDPDDDPDDDPPDDDPVRDDDDDDCVLPDDDDPDVVVVVVVVVVVVVVVVVDVDDDDDDDDDDDDDDDPPPPPDPPPDD

Organism: Nicotiana sylvestris (NCBI:txid4096)

InterPro domains:
  IPR055295 Uridine diphosphate glucose pyrophosphatase NUDT22/Nudix hydrolase 9-like [PTHR31835] (4-70)